Protein AF-A0A1I7S0Q3-F1 (afdb_monomer_lite)

Secondary structure (DSSP, 8-state):
-HHHHHHHHHHHHHHTT-PPPP-SS-TTSTTSSHHHHHHHHHHHHH-GGGHHHHHHHHHHHHHHHHTT--HHHHHHHHHHHHHHHTTT-GGGHHHHHHHHHHHHHHHHHHHHHHTT--

Sequence (118 aa):
MRSLCNILSIVLLFALTIEAAWECGSDNDGFGGLSKGSSQFFVQLNCPALMNGINNCCINHDDCYDKQRGQKHCDDTFCQCSKNAVKDHPHCGKLRDVLCKAVRDHGAAAYAASGRRG

pLDDT: mean 86.94, std 14.52, range [48.81, 98.69]

Foldseek 3Di:
DVVVVVVVVVVVVVVVPPDDDQQQADCPDPVRCVRRVVLQVVCCVQPVVLRSQLSVLNVQLLVCLLVLVDLVVSLVSSLVSLCVSCVVPVSCVVVSVVSSVCCVVPVPVVSVVSPVVD

InterPro domains:
  IPR033113 Phospholipase A2, histidine active site [PS00118] (57-64)
  IPR036444 Phospholipase A2 domain superfamily [SSF48619] (53-107)
  IPR053322 Phospholipase A2-like [PTHR34228] (7-115)

Radius of gyration: 17.16 Å; chains: 1; bounding box: 38×28×53 Å

Structure (mmCIF, N/CA/C/O backbone):
data_AF-A0A1I7S0Q3-F1
#
_entry.id   AF-A0A1I7S0Q3-F1
#
loop_
_atom_site.group_PDB
_atom_site.id
_atom_site.type_symbol
_atom_site.label_atom_id
_atom_site.label_alt_id
_atom_site.label_comp_id
_atom_site.label_asym_id
_atom_site.label_entity_id
_atom_site.label_seq_id
_atom_site.pdbx_PDB_ins_code
_atom_site.Cartn_x
_atom_site.Cartn_y
_atom_site.Cartn_z
_atom_site.occupancy
_atom_site.B_iso_or_equiv
_atom_site.auth_seq_id
_atom_site.auth_comp_id
_atom_site.auth_asym_id
_atom_site.auth_atom_id
_atom_site.pdbx_PDB_model_num
ATOM 1 N N . MET A 1 1 ? 21.086 13.757 39.635 1.00 50.81 1 MET A N 1
ATOM 2 C CA . MET A 1 1 ? 19.996 12.761 39.483 1.00 50.81 1 MET A CA 1
ATOM 3 C C . MET A 1 1 ? 18.680 13.331 38.939 1.00 50.81 1 MET A C 1
ATOM 5 O O . MET A 1 1 ? 17.982 12.591 38.268 1.00 50.81 1 MET A O 1
ATOM 9 N N . ARG A 1 2 ? 18.342 14.621 39.132 1.00 49.66 2 ARG A N 1
ATOM 10 C CA . ARG A 1 2 ? 17.106 15.209 38.562 1.00 49.66 2 ARG A CA 1
ATOM 11 C C . ARG A 1 2 ? 17.151 15.424 37.032 1.00 49.66 2 ARG A C 1
ATOM 13 O O . ARG A 1 2 ? 16.169 15.135 36.364 1.00 49.66 2 ARG A O 1
ATOM 20 N N . SER A 1 3 ? 18.297 15.820 36.459 1.00 54.41 3 SER A N 1
ATOM 21 C CA . SER A 1 3 ? 18.415 16.046 35.000 1.00 54.41 3 SER A CA 1
ATOM 22 C C . SER A 1 3 ? 18.325 14.785 34.139 1.00 54.41 3 SER A C 1
ATOM 24 O O . SER A 1 3 ? 17.793 14.856 33.041 1.00 54.41 3 SER A O 1
ATOM 26 N N . LEU A 1 4 ? 18.804 13.632 34.619 1.00 56.62 4 LEU A N 1
ATOM 27 C CA . LEU A 1 4 ? 18.736 12.373 33.860 1.00 56.62 4 LEU A CA 1
ATOM 28 C C . LEU A 1 4 ? 17.290 11.871 33.722 1.00 56.62 4 LEU A C 1
ATOM 30 O O . LEU A 1 4 ? 16.920 11.396 32.659 1.00 56.62 4 LEU A O 1
ATOM 34 N N . CYS A 1 5 ? 16.461 12.047 34.759 1.00 55.59 5 CYS A N 1
ATOM 35 C CA . CYS A 1 5 ? 15.036 11.703 34.724 1.00 55.59 5 CYS A CA 1
ATOM 36 C C . CYS A 1 5 ? 14.258 12.586 33.730 1.00 55.59 5 CYS A C 1
ATOM 38 O O . CYS A 1 5 ? 13.424 12.087 32.975 1.00 55.59 5 CYS A O 1
ATOM 40 N N . ASN A 1 6 ? 14.592 13.881 33.663 1.00 57.94 6 ASN A N 1
ATOM 41 C CA . ASN A 1 6 ? 13.988 14.815 32.709 1.00 57.94 6 ASN A CA 1
ATOM 42 C C . ASN A 1 6 ? 14.395 14.505 31.260 1.00 57.94 6 ASN A C 1
ATOM 44 O O . ASN A 1 6 ? 13.539 14.514 30.385 1.00 57.94 6 ASN A O 1
ATOM 48 N N . ILE A 1 7 ? 15.668 14.179 31.002 1.00 61.53 7 ILE A N 1
ATOM 49 C CA . ILE A 1 7 ? 16.131 13.789 29.658 1.00 61.53 7 ILE A CA 1
ATOM 50 C C . ILE A 1 7 ? 15.496 12.460 29.234 1.00 61.53 7 ILE A C 1
ATOM 52 O O . ILE A 1 7 ? 15.003 12.361 28.116 1.00 61.53 7 ILE A O 1
ATOM 56 N N . LEU A 1 8 ? 15.440 11.464 30.124 1.00 62.16 8 LEU A N 1
ATOM 57 C CA . LEU A 1 8 ? 14.804 10.177 29.834 1.00 62.16 8 LEU A CA 1
ATOM 58 C C . LEU A 1 8 ? 13.308 10.346 29.519 1.00 62.16 8 LEU A C 1
ATOM 60 O O . LEU A 1 8 ? 12.813 9.760 28.562 1.00 62.16 8 LEU A O 1
ATOM 64 N N . SER A 1 9 ? 12.613 11.202 30.277 1.00 61.56 9 SER A N 1
ATOM 65 C CA . SER A 1 9 ? 11.200 11.529 30.043 1.00 61.56 9 SER A CA 1
ATOM 66 C C . SER A 1 9 ? 10.988 12.257 28.710 1.00 61.56 9 SER A C 1
ATOM 68 O O . SER A 1 9 ? 10.048 11.941 27.992 1.00 61.56 9 SER A O 1
ATOM 70 N N . ILE A 1 10 ? 11.876 13.187 28.340 1.00 64.88 10 ILE A N 1
ATOM 71 C CA . ILE A 1 10 ? 11.826 13.891 27.048 1.00 64.88 10 ILE A CA 1
ATOM 72 C C . ILE A 1 10 ? 12.089 12.922 25.886 1.00 64.88 10 ILE A C 1
ATOM 74 O O . ILE A 1 10 ? 11.351 12.939 24.909 1.00 64.88 10 ILE A O 1
ATOM 78 N N . VAL A 1 11 ? 13.084 12.036 25.990 1.00 67.81 11 VAL A N 1
ATOM 79 C CA . VAL A 1 11 ? 13.385 11.030 24.952 1.00 67.81 11 VAL A CA 1
ATOM 80 C C . VAL A 1 11 ? 12.227 10.043 24.773 1.00 67.81 11 VAL A C 1
ATOM 82 O O . VAL A 1 11 ? 11.881 9.716 23.642 1.00 67.81 11 VAL A O 1
ATOM 85 N N . LEU A 1 12 ? 11.583 9.614 25.864 1.00 62.06 12 LEU A N 1
ATOM 86 C CA . LEU A 1 12 ? 10.371 8.789 25.811 1.00 62.06 12 LEU A CA 1
ATOM 87 C C . LEU A 1 12 ? 9.201 9.527 25.147 1.00 62.06 12 LEU A C 1
ATOM 89 O O . LEU A 1 12 ? 8.518 8.936 24.320 1.00 62.06 12 LEU A O 1
ATOM 93 N N . LEU A 1 13 ? 8.999 10.814 25.447 1.00 61.03 13 LEU A N 1
ATOM 94 C CA . LEU A 1 13 ? 7.980 11.636 24.785 1.00 61.03 13 LEU A CA 1
ATOM 95 C C . LEU A 1 13 ? 8.252 11.792 23.280 1.00 61.03 13 LEU A C 1
ATOM 97 O O . LEU A 1 13 ? 7.324 11.649 22.494 1.00 61.03 13 LEU A O 1
ATOM 101 N N . PHE A 1 14 ? 9.506 12.006 22.868 1.00 58.19 14 PHE A N 1
ATOM 102 C CA . PHE A 1 14 ? 9.885 12.087 21.448 1.00 58.19 14 PHE A CA 1
ATOM 103 C C . PHE A 1 14 ? 9.766 10.743 20.713 1.00 58.19 14 PHE A C 1
ATOM 105 O O . PHE A 1 14 ? 9.376 10.715 19.548 1.00 58.19 14 PHE A O 1
ATOM 112 N N . ALA A 1 15 ? 10.064 9.620 21.374 1.00 59.97 15 ALA A N 1
ATOM 113 C CA . ALA A 1 15 ? 9.890 8.287 20.794 1.00 59.97 15 ALA A CA 1
ATOM 114 C C . ALA A 1 15 ? 8.407 7.902 20.622 1.00 59.97 15 ALA A C 1
ATOM 116 O O . ALA A 1 15 ? 8.080 7.099 19.751 1.00 59.97 15 ALA A O 1
ATOM 117 N N . LEU A 1 16 ? 7.507 8.482 21.426 1.00 57.00 16 LEU A N 1
ATOM 118 C CA . LEU A 1 16 ? 6.060 8.251 21.359 1.00 57.00 16 LEU A CA 1
ATOM 119 C C . LEU A 1 16 ? 5.352 9.063 20.258 1.00 57.00 16 LEU A C 1
ATOM 121 O O . LEU A 1 16 ? 4.195 8.773 19.966 1.00 57.00 16 LEU A O 1
ATOM 125 N N . THR A 1 17 ? 6.009 10.054 19.643 1.00 55.22 17 THR A N 1
ATOM 126 C CA . THR A 1 17 ? 5.397 10.949 18.637 1.00 55.22 17 THR A CA 1
ATOM 127 C C . THR A 1 17 ? 5.906 10.729 17.211 1.00 55.22 17 THR A C 1
ATOM 129 O O . THR A 1 17 ? 5.779 11.622 16.375 1.00 55.22 17 THR A O 1
ATOM 132 N N . ILE A 1 18 ? 6.501 9.572 16.901 1.00 58.88 18 ILE A N 1
ATOM 133 C CA . ILE A 1 18 ? 6.894 9.244 15.523 1.00 58.88 18 ILE A CA 1
ATOM 134 C C . ILE A 1 18 ? 5.648 8.771 14.760 1.00 58.88 18 ILE A C 1
ATOM 136 O O . ILE A 1 18 ? 5.390 7.574 14.640 1.00 58.88 18 ILE A O 1
ATOM 140 N N . GLU A 1 19 ? 4.846 9.709 14.256 1.00 63.50 19 GLU A N 1
ATOM 141 C CA . GLU A 1 19 ? 3.908 9.392 13.178 1.00 63.50 19 GLU A CA 1
ATOM 142 C C . GLU A 1 19 ? 4.732 9.120 11.915 1.00 63.50 19 GLU A C 1
ATOM 144 O O . GLU A 1 19 ? 5.497 9.974 11.462 1.00 63.50 19 GLU A O 1
ATOM 149 N N . ALA A 1 20 ? 4.639 7.901 11.376 1.00 71.94 20 ALA A N 1
ATOM 150 C CA . ALA A 1 20 ? 5.279 7.576 10.108 1.00 71.94 20 ALA A CA 1
ATOM 151 C C . ALA A 1 20 ? 4.737 8.510 9.017 1.00 71.94 20 ALA A C 1
ATOM 153 O O . ALA A 1 20 ? 3.521 8.708 8.926 1.00 71.94 20 ALA A O 1
ATOM 154 N N . ALA A 1 21 ? 5.630 9.062 8.189 1.00 89.06 21 ALA A N 1
ATOM 155 C CA . ALA A 1 21 ? 5.233 9.832 7.017 1.00 89.06 21 ALA A CA 1
ATOM 156 C C . ALA A 1 21 ? 4.268 9.004 6.156 1.00 89.06 21 ALA A C 1
ATOM 158 O O . ALA A 1 21 ? 4.372 7.778 6.096 1.00 89.06 21 ALA A O 1
ATOM 159 N N . TRP A 1 22 ? 3.285 9.658 5.539 1.00 93.75 22 TRP A N 1
ATOM 160 C CA . TRP A 1 22 ? 2.341 8.968 4.665 1.00 93.75 22 TRP A CA 1
ATOM 161 C C . TRP A 1 22 ? 3.074 8.444 3.432 1.00 93.75 22 TRP A C 1
ATOM 163 O O . TRP A 1 22 ? 3.704 9.243 2.758 1.00 93.75 22 TRP A O 1
ATOM 173 N N . GLU A 1 23 ? 2.970 7.154 3.122 1.00 94.50 23 GLU A N 1
ATOM 174 C CA . GLU A 1 23 ? 3.677 6.491 2.018 1.00 94.50 23 GLU A CA 1
ATOM 175 C C . GLU A 1 23 ? 2.745 5.888 0.964 1.00 94.50 23 GLU A C 1
ATOM 177 O O . GLU A 1 23 ? 3.194 5.511 -0.108 1.00 94.50 23 GLU A O 1
ATOM 182 N N . CYS A 1 24 ? 1.429 5.839 1.188 1.00 94.50 24 CYS A N 1
ATOM 183 C CA . CYS A 1 24 ? 0.532 5.335 0.149 1.00 94.5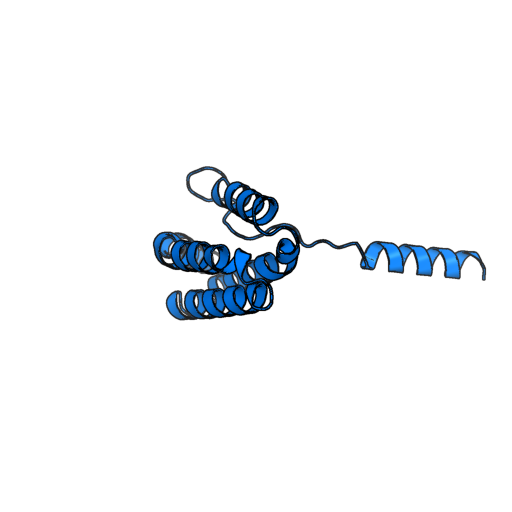0 24 CYS A CA 1
ATOM 184 C C . CYS A 1 24 ? 0.546 6.240 -1.088 1.00 94.50 24 CYS A C 1
ATOM 186 O O . CYS A 1 24 ? 0.081 7.376 -1.029 1.00 94.50 24 CYS A O 1
ATOM 188 N N . GLY A 1 25 ? 0.984 5.718 -2.230 1.00 91.94 25 GLY A N 1
ATOM 189 C CA . GLY A 1 25 ? 1.083 6.455 -3.491 1.00 91.94 25 GLY A CA 1
ATOM 190 C C . GLY A 1 25 ? 2.530 6.537 -3.961 1.00 91.94 25 GLY A C 1
ATOM 191 O O . GLY A 1 25 ? 3.374 5.762 -3.537 1.00 91.94 25 GLY A O 1
ATOM 192 N N . SER A 1 26 ? 2.832 7.452 -4.876 1.00 86.88 26 SER A N 1
ATOM 193 C CA . SER A 1 26 ? 4.194 7.632 -5.373 1.00 86.88 26 SER A CA 1
ATOM 194 C C . SER A 1 26 ? 4.523 9.103 -5.520 1.00 86.88 26 SER A C 1
ATOM 196 O O . SER A 1 26 ? 3.778 9.826 -6.169 1.00 86.88 26 SER A O 1
ATOM 198 N N . ASP A 1 27 ? 5.677 9.526 -5.005 1.00 82.06 27 ASP A N 1
ATOM 199 C CA . ASP A 1 27 ? 6.217 10.877 -5.226 1.00 82.06 27 ASP A CA 1
ATOM 200 C C . ASP A 1 27 ? 6.611 11.134 -6.690 1.00 82.06 27 ASP A C 1
ATOM 202 O O . ASP A 1 27 ? 6.789 12.274 -7.105 1.00 82.06 27 ASP A O 1
ATOM 206 N N . ASN A 1 28 ? 6.745 10.067 -7.483 1.00 78.12 28 ASN A N 1
ATOM 207 C CA . ASN A 1 28 ? 7.170 10.121 -8.880 1.00 78.12 28 ASN A CA 1
ATOM 208 C C . ASN A 1 28 ? 6.103 9.547 -9.818 1.00 78.12 28 ASN A C 1
ATOM 210 O O . ASN A 1 28 ? 6.428 8.961 -10.853 1.00 78.12 28 ASN A O 1
ATOM 214 N N . ASP A 1 29 ? 4.824 9.679 -9.459 1.00 74.75 29 ASP A N 1
ATOM 215 C CA . ASP A 1 29 ? 3.766 9.457 -10.437 1.00 74.75 29 ASP A CA 1
ATOM 216 C C . ASP A 1 29 ? 3.870 10.489 -11.578 1.00 74.75 29 ASP A C 1
ATOM 218 O O . ASP A 1 29 ? 4.432 11.575 -11.421 1.00 74.75 29 ASP A O 1
ATOM 222 N N . GLY A 1 30 ? 3.328 10.165 -12.756 1.00 70.62 30 GLY A N 1
ATOM 223 C CA . GLY A 1 30 ? 3.324 11.063 -13.924 1.00 70.62 30 GLY A CA 1
ATOM 224 C C . GLY A 1 30 ? 2.561 12.383 -13.720 1.00 70.62 30 GLY A C 1
ATOM 225 O O . GLY A 1 30 ? 2.384 13.133 -14.677 1.00 70.62 30 GLY A O 1
ATOM 226 N N . PHE A 1 31 ? 2.106 12.654 -12.493 1.00 75.44 31 PHE A N 1
ATOM 227 C CA . PHE A 1 31 ? 1.373 13.834 -12.056 1.00 75.44 31 PHE A CA 1
ATOM 228 C C . PHE A 1 31 ? 2.073 14.565 -10.891 1.00 75.44 31 PHE A C 1
ATOM 230 O O . PHE A 1 31 ? 1.471 15.455 -10.293 1.00 75.44 31 PHE A O 1
ATOM 237 N N . GLY A 1 32 ? 3.333 14.230 -10.578 1.00 75.94 32 GLY A N 1
ATOM 238 C CA . GLY A 1 32 ? 4.154 14.947 -9.597 1.00 75.94 32 GLY A CA 1
ATOM 239 C C . GLY A 1 32 ? 3.783 14.703 -8.130 1.00 75.94 32 GLY A C 1
ATOM 240 O O . GLY A 1 32 ? 3.814 15.641 -7.338 1.00 75.94 32 GLY A O 1
ATOM 241 N N . GLY A 1 33 ? 3.406 13.478 -7.761 1.00 82.38 33 GLY A N 1
ATOM 242 C CA . GLY A 1 33 ? 3.095 13.112 -6.371 1.00 82.38 33 GLY A CA 1
ATOM 243 C C . GLY A 1 33 ? 1.610 13.190 -6.013 1.00 82.38 33 GLY A C 1
ATOM 244 O O . GLY A 1 33 ? 1.229 13.070 -4.844 1.00 82.38 33 GLY A O 1
ATOM 245 N N . LEU A 1 34 ? 0.742 13.394 -7.007 1.00 87.00 34 LEU A N 1
ATOM 246 C CA . LEU A 1 34 ? -0.692 13.591 -6.797 1.00 87.00 34 LEU A CA 1
ATOM 247 C C . LEU A 1 34 ? -1.374 12.348 -6.205 1.00 87.00 34 LEU A C 1
ATOM 249 O O . LEU A 1 34 ? -2.307 12.472 -5.410 1.00 87.00 34 LEU A O 1
ATOM 253 N N . SER A 1 35 ? -0.909 11.143 -6.536 1.00 89.19 35 SER A N 1
ATOM 254 C CA . SER A 1 35 ? -1.401 9.884 -5.961 1.00 89.19 35 SER A CA 1
ATOM 255 C C . SER A 1 35 ? -1.163 9.804 -4.452 1.00 89.19 35 SER A C 1
ATOM 257 O O . SER A 1 35 ? -2.032 9.323 -3.722 1.00 89.19 35 SER A O 1
ATOM 259 N N . LYS A 1 36 ? -0.031 10.333 -3.970 1.00 92.12 36 LYS A N 1
ATOM 260 C CA . LYS A 1 36 ? 0.323 10.351 -2.548 1.00 92.12 36 LYS A CA 1
ATOM 261 C C . LYS A 1 36 ? -0.575 11.304 -1.764 1.00 92.12 36 LYS A C 1
ATOM 263 O O . LYS A 1 36 ? -1.218 10.901 -0.797 1.00 92.12 36 LYS A O 1
ATOM 268 N N . GLY A 1 37 ? -0.719 12.538 -2.249 1.00 91.56 37 GLY A N 1
ATOM 269 C CA . GLY A 1 37 ? -1.600 13.532 -1.626 1.00 91.56 37 GLY A CA 1
ATOM 270 C C . GLY A 1 37 ? -3.085 13.149 -1.678 1.00 91.56 37 GLY A C 1
ATOM 271 O O . GLY A 1 37 ? -3.805 13.302 -0.691 1.00 91.56 37 GLY A O 1
ATOM 272 N N . SER A 1 38 ? -3.556 12.607 -2.806 1.00 90.38 38 SER A N 1
ATOM 273 C CA . SER A 1 38 ? -4.963 12.211 -2.961 1.00 90.38 38 SER A CA 1
ATOM 274 C C . SER A 1 38 ? -5.343 11.021 -2.082 1.00 90.38 38 SER A C 1
ATOM 276 O O . SER A 1 38 ? -6.418 11.037 -1.481 1.00 90.38 38 SER A O 1
ATOM 278 N N . SER A 1 39 ? -4.474 10.017 -1.952 1.00 93.62 39 SER A N 1
ATOM 279 C CA . SER A 1 39 ? -4.732 8.874 -1.073 1.00 93.62 39 SER A CA 1
ATOM 280 C C . SER A 1 39 ? -4.731 9.286 0.404 1.00 93.62 39 SER A C 1
ATOM 282 O O . SER A 1 39 ? -5.615 8.854 1.149 1.00 93.62 39 SER A O 1
ATOM 284 N N . GLN A 1 40 ? -3.816 10.179 0.806 1.00 95.06 40 GLN A N 1
ATOM 285 C CA . GLN A 1 40 ? -3.767 10.729 2.160 1.00 95.06 40 GLN A CA 1
ATOM 286 C C . GLN A 1 40 ? -5.068 11.451 2.488 1.00 95.06 40 GLN A C 1
ATOM 288 O O . GLN A 1 40 ? -5.738 11.120 3.465 1.00 95.06 40 GLN A O 1
ATOM 293 N N . PHE A 1 41 ? -5.460 12.390 1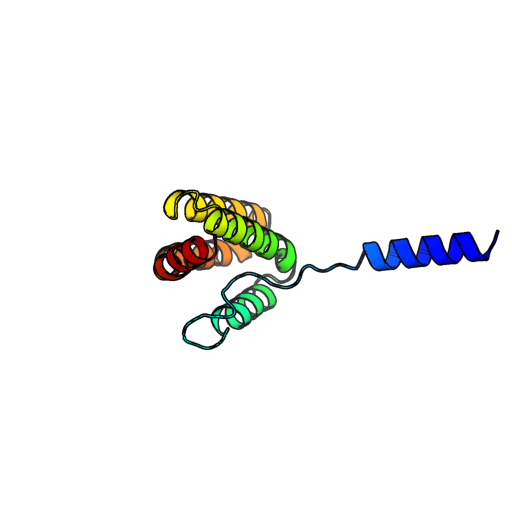.625 1.00 93.69 41 PHE A N 1
ATOM 294 C CA . PHE A 1 41 ? -6.686 13.163 1.772 1.00 93.69 41 PHE A CA 1
ATOM 295 C C . PHE A 1 41 ? -7.925 12.262 1.817 1.00 93.69 41 PHE A C 1
ATOM 297 O O . PHE A 1 41 ? -8.804 12.441 2.661 1.00 93.69 41 PHE A O 1
ATOM 304 N N . PHE A 1 42 ? -7.984 11.248 0.951 1.00 92.81 42 PHE A N 1
ATOM 305 C CA . PHE A 1 42 ? -9.103 10.313 0.904 1.00 92.81 42 PHE A CA 1
ATOM 306 C C . PHE A 1 42 ? -9.257 9.529 2.212 1.00 92.81 42 PHE A C 1
ATOM 308 O O . PHE A 1 42 ? -10.368 9.417 2.735 1.00 92.81 42 PHE A O 1
ATOM 315 N N . VAL A 1 43 ? -8.161 9.016 2.774 1.00 95.62 43 VAL A N 1
ATOM 316 C CA . VAL A 1 43 ? -8.198 8.272 4.042 1.00 95.62 43 VAL A CA 1
ATOM 317 C C . VAL A 1 43 ? -8.493 9.215 5.206 1.00 95.62 43 VAL A C 1
ATOM 319 O O . VAL A 1 43 ? -9.328 8.886 6.047 1.00 95.62 43 VAL A O 1
ATOM 322 N N . GLN A 1 44 ? -7.888 10.404 5.225 1.00 95.62 44 GLN A N 1
ATOM 323 C CA . GLN A 1 44 ? -8.083 11.400 6.276 1.00 95.62 44 GLN A CA 1
ATOM 324 C C . GLN A 1 44 ? -9.541 11.868 6.378 1.00 95.62 44 GLN A C 1
ATOM 326 O O . GLN A 1 44 ? -10.055 12.017 7.484 1.00 95.62 44 GLN A O 1
ATOM 331 N N . LEU A 1 45 ? -10.229 12.067 5.248 1.00 94.19 45 LEU A N 1
ATOM 332 C CA . LEU A 1 45 ? -11.628 12.503 5.253 1.00 94.19 45 LEU A CA 1
ATOM 333 C C . LEU A 1 45 ? -12.623 11.391 5.590 1.00 94.19 45 LEU A C 1
ATOM 335 O O . LEU A 1 45 ? -13.642 11.660 6.222 1.00 94.19 45 LEU A O 1
ATOM 339 N N . ASN A 1 46 ? -12.370 10.161 5.140 1.00 93.00 46 ASN A N 1
ATOM 340 C CA . ASN A 1 46 ? -13.348 9.080 5.278 1.00 93.00 46 ASN A CA 1
ATOM 341 C C . ASN A 1 46 ? -13.127 8.249 6.546 1.00 93.00 46 ASN A C 1
ATOM 343 O O . ASN A 1 46 ? -14.091 7.828 7.182 1.00 93.00 46 ASN A O 1
ATOM 347 N N . CYS A 1 47 ? -11.867 7.983 6.894 1.00 96.19 47 CYS A N 1
ATOM 348 C CA . CYS A 1 47 ? -11.468 7.018 7.917 1.00 96.19 47 CYS A CA 1
ATOM 349 C C . CYS A 1 47 ? -10.176 7.452 8.644 1.00 96.19 47 CYS A C 1
ATOM 351 O O . CYS A 1 47 ? -9.197 6.700 8.644 1.00 96.19 47 CYS A O 1
ATOM 353 N N . PRO A 1 48 ? -10.141 8.635 9.292 1.00 95.38 48 PRO A N 1
ATOM 354 C CA . PRO A 1 48 ? -8.914 9.198 9.870 1.00 95.38 48 PRO A CA 1
ATOM 355 C C . PRO A 1 48 ? -8.282 8.307 10.947 1.00 95.38 48 PRO A C 1
ATOM 357 O O . PRO A 1 48 ? -7.063 8.206 11.034 1.00 95.38 48 PRO A O 1
ATOM 360 N N . ALA A 1 49 ? -9.092 7.580 11.722 1.00 95.00 49 ALA A N 1
ATOM 361 C CA . ALA A 1 49 ? -8.596 6.642 12.733 1.00 95.00 49 ALA A CA 1
ATOM 362 C C . ALA A 1 49 ? -7.764 5.484 12.142 1.00 95.00 49 ALA A C 1
ATOM 364 O O . ALA A 1 49 ? -7.049 4.802 12.870 1.00 95.00 49 ALA A O 1
ATOM 365 N N . LEU A 1 50 ? -7.853 5.256 10.827 1.00 96.25 50 LEU A N 1
ATOM 366 C CA . LEU A 1 50 ? -7.177 4.168 10.124 1.00 96.25 50 LEU A CA 1
ATOM 367 C C . LEU A 1 50 ? -5.925 4.619 9.372 1.00 96.25 50 LEU A C 1
ATOM 369 O O . LEU A 1 50 ? -5.306 3.781 8.719 1.00 96.25 50 LEU A O 1
ATOM 373 N N . MET A 1 51 ? -5.531 5.897 9.470 1.00 94.94 51 MET A N 1
ATOM 374 C CA . MET A 1 51 ? -4.359 6.443 8.769 1.00 94.94 51 MET A CA 1
ATOM 375 C C . MET A 1 51 ? -3.124 5.566 9.002 1.00 94.94 51 MET A C 1
ATOM 377 O O . MET A 1 51 ? -2.575 5.025 8.051 1.00 94.94 51 MET A O 1
ATOM 381 N N . ASN A 1 52 ? -2.765 5.301 10.258 1.00 95.12 52 ASN A N 1
ATOM 382 C CA . ASN A 1 52 ? -1.586 4.487 10.579 1.00 95.12 52 ASN A CA 1
ATOM 383 C C . ASN A 1 52 ? -1.708 3.040 10.076 1.00 95.12 52 ASN A C 1
ATOM 385 O O . ASN A 1 52 ? -0.753 2.480 9.542 1.00 95.12 52 ASN A O 1
ATOM 389 N N . GLY A 1 53 ? -2.890 2.431 10.217 1.00 96.19 53 GLY A N 1
ATOM 390 C CA . GLY A 1 53 ? -3.130 1.052 9.787 1.00 96.19 53 GLY A CA 1
ATOM 391 C C . GLY A 1 53 ? -3.013 0.879 8.272 1.00 96.19 53 GLY A C 1
ATOM 392 O O . GLY A 1 53 ? -2.377 -0.064 7.809 1.00 96.19 53 GLY A O 1
ATOM 393 N N . ILE A 1 54 ? -3.584 1.809 7.504 1.00 97.25 54 ILE A N 1
ATOM 394 C CA . ILE A 1 54 ? -3.492 1.816 6.042 1.00 97.25 54 ILE A CA 1
ATOM 395 C C . ILE A 1 54 ? -2.076 2.163 5.585 1.00 97.25 54 ILE A C 1
ATOM 397 O O . ILE A 1 54 ? -1.549 1.481 4.709 1.00 97.25 54 ILE A O 1
ATOM 401 N N . ASN A 1 55 ? -1.436 3.152 6.211 1.00 97.19 55 ASN A N 1
ATOM 402 C CA . ASN A 1 55 ? -0.082 3.558 5.851 1.00 97.19 55 ASN A CA 1
ATOM 403 C C . ASN A 1 55 ? 0.922 2.411 6.010 1.00 97.19 55 ASN A C 1
ATOM 405 O O . ASN A 1 55 ? 1.713 2.137 5.113 1.00 97.19 55 ASN A O 1
ATOM 409 N N . ASN A 1 56 ? 0.822 1.659 7.110 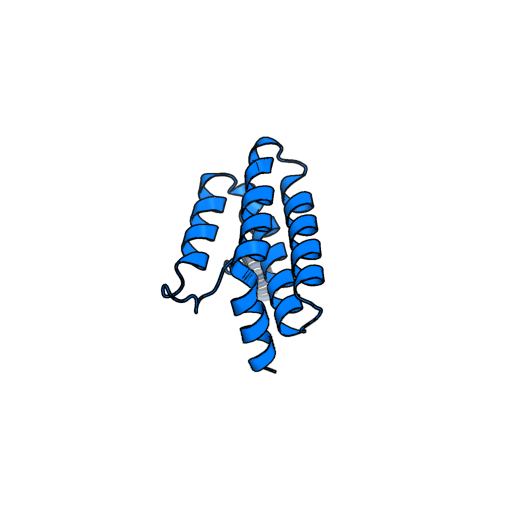1.00 97.25 56 ASN A N 1
ATOM 410 C CA . ASN A 1 56 ? 1.646 0.472 7.331 1.00 97.25 56 ASN A CA 1
ATOM 411 C C . ASN A 1 56 ? 1.446 -0.601 6.248 1.00 97.25 56 ASN A C 1
ATOM 413 O O . ASN A 1 56 ? 2.385 -1.325 5.918 1.00 97.25 56 ASN A O 1
ATOM 417 N N . CYS A 1 57 ? 0.245 -0.720 5.674 1.00 98.19 57 CYS A N 1
ATOM 418 C CA . CYS A 1 57 ? 0.028 -1.612 4.536 1.00 98.19 57 CYS A CA 1
ATOM 419 C C . CYS A 1 57 ? 0.770 -1.134 3.285 1.00 98.19 57 CYS A C 1
ATOM 421 O O . CYS A 1 57 ? 1.307 -1.972 2.567 1.00 98.19 57 CYS A O 1
ATOM 423 N N . CYS A 1 58 ? 0.822 0.176 3.044 1.00 97.44 58 CYS A N 1
ATOM 424 C CA . CYS A 1 58 ? 1.544 0.760 1.914 1.00 97.44 58 CYS A CA 1
ATOM 425 C C . CYS A 1 58 ? 3.058 0.601 2.062 1.00 97.44 58 CYS A C 1
ATOM 427 O O . CYS A 1 58 ? 3.689 0.076 1.158 1.00 97.44 58 CYS A O 1
ATOM 429 N N . ILE A 1 59 ? 3.615 0.880 3.245 1.00 96.81 59 ILE A N 1
ATOM 430 C CA . ILE A 1 59 ? 5.045 0.668 3.535 1.00 96.81 59 ILE A CA 1
ATOM 431 C C . ILE A 1 59 ? 5.466 -0.783 3.240 1.00 96.81 59 ILE A C 1
ATOM 433 O O . ILE A 1 59 ? 6.485 -1.035 2.600 1.00 96.81 59 ILE A O 1
ATOM 437 N N . ASN A 1 60 ? 4.663 -1.758 3.676 1.00 97.81 60 ASN A N 1
ATOM 438 C CA . ASN A 1 60 ? 4.938 -3.173 3.406 1.00 97.81 60 ASN A CA 1
ATOM 439 C C . ASN A 1 60 ? 4.758 -3.550 1.925 1.00 97.81 60 ASN A C 1
ATOM 441 O O . ASN A 1 60 ? 5.383 -4.499 1.449 1.00 97.81 60 ASN A O 1
ATOM 445 N N . HIS A 1 61 ? 3.873 -2.860 1.205 1.00 97.62 61 HIS A N 1
ATOM 446 C CA . HIS A 1 61 ? 3.646 -3.070 -0.225 1.00 97.62 61 HIS A CA 1
ATOM 447 C C . HIS A 1 61 ? 4.810 -2.531 -1.053 1.00 97.62 61 HIS A C 1
ATOM 449 O O . HIS A 1 61 ? 5.318 -3.267 -1.897 1.00 97.62 61 HIS A O 1
ATOM 455 N N . ASP A 1 62 ? 5.301 -1.338 -0.725 1.00 96.06 62 ASP A N 1
ATOM 456 C CA . ASP A 1 62 ? 6.484 -0.740 -1.342 1.00 96.06 62 ASP A CA 1
ATOM 457 C C . ASP A 1 62 ? 7.728 -1.602 -1.100 1.00 96.06 62 ASP A C 1
ATOM 459 O O . ASP A 1 62 ? 8.429 -1.943 -2.048 1.00 96.06 62 ASP A O 1
ATOM 463 N N . ASP A 1 63 ? 7.947 -2.091 0.128 1.00 96.12 63 ASP A N 1
ATOM 464 C CA . ASP A 1 63 ? 9.032 -3.043 0.425 1.00 96.12 63 ASP A CA 1
ATOM 465 C C . ASP A 1 63 ? 8.908 -4.348 -0.388 1.00 96.12 63 ASP A C 1
ATOM 467 O O . ASP A 1 63 ? 9.900 -4.911 -0.861 1.00 96.12 63 ASP A O 1
ATOM 471 N N . CYS A 1 64 ? 7.682 -4.840 -0.587 1.00 98.12 64 CYS A N 1
ATOM 472 C CA . CYS A 1 64 ? 7.423 -6.015 -1.418 1.00 98.12 64 CYS A CA 1
ATOM 473 C C . CYS A 1 64 ? 7.742 -5.754 -2.899 1.00 98.12 64 CYS A C 1
ATOM 475 O O . CYS A 1 64 ? 8.311 -6.627 -3.568 1.00 98.12 64 CYS A O 1
ATOM 477 N N . TYR A 1 65 ? 7.392 -4.563 -3.395 1.00 96.50 65 TYR A N 1
ATOM 478 C CA . TYR A 1 65 ? 7.708 -4.091 -4.740 1.00 96.50 65 TYR A CA 1
ATOM 479 C C . TYR A 1 65 ? 9.219 -3.930 -4.921 1.00 96.50 65 TYR A C 1
ATOM 481 O O . TYR A 1 65 ? 9.768 -4.465 -5.881 1.00 96.50 65 TYR A O 1
ATOM 489 N N . ASP A 1 66 ? 9.920 -3.298 -3.985 1.00 95.25 66 ASP A N 1
ATOM 490 C CA . ASP A 1 66 ? 11.375 -3.117 -4.032 1.00 95.25 66 ASP A CA 1
ATOM 491 C C . ASP A 1 66 ? 12.116 -4.461 -4.019 1.00 95.25 66 ASP A C 1
ATOM 493 O O . ASP A 1 66 ? 13.068 -4.666 -4.770 1.00 95.25 66 ASP A O 1
ATOM 497 N N . LYS A 1 67 ? 11.618 -5.440 -3.255 1.00 96.62 67 LYS A N 1
ATOM 498 C CA . LYS A 1 67 ? 12.144 -6.818 -3.242 1.00 96.62 67 LYS A CA 1
ATOM 499 C C . LYS A 1 67 ? 11.710 -7.666 -4.437 1.00 96.62 67 LYS A C 1
ATOM 501 O O . LYS A 1 67 ? 12.059 -8.846 -4.486 1.00 96.62 67 LYS A O 1
ATOM 506 N N . GLN A 1 68 ? 10.926 -7.110 -5.362 1.00 96.94 68 GLN A N 1
ATOM 507 C CA . GLN A 1 68 ? 10.469 -7.775 -6.584 1.00 96.94 68 GLN A CA 1
ATOM 508 C C . GLN A 1 68 ? 9.845 -9.161 -6.330 1.00 96.94 68 GLN A C 1
ATOM 510 O O . GLN A 1 68 ? 10.080 -10.119 -7.067 1.00 96.94 68 GLN A O 1
ATOM 515 N N . ARG A 1 69 ? 9.008 -9.291 -5.289 1.00 97.38 69 ARG A N 1
ATOM 516 C CA . ARG A 1 69 ? 8.398 -10.581 -4.890 1.00 97.38 69 ARG A CA 1
ATOM 517 C C . ARG A 1 69 ? 7.237 -11.047 -5.786 1.00 97.38 69 ARG A C 1
ATOM 519 O O . ARG A 1 69 ? 6.545 -12.007 -5.454 1.00 97.38 69 ARG A O 1
ATOM 526 N N . GLY A 1 70 ? 7.021 -10.378 -6.916 1.00 97.69 70 GLY A N 1
ATOM 527 C CA . GLY A 1 70 ? 5.919 -10.598 -7.847 1.00 97.69 70 GLY A CA 1
ATOM 528 C C . GLY A 1 70 ? 4.747 -9.655 -7.580 1.00 97.69 70 GLY A C 1
ATOM 529 O O . GLY A 1 70 ? 4.144 -9.701 -6.509 1.00 97.69 70 GLY A O 1
ATOM 530 N N . GLN A 1 71 ? 4.372 -8.852 -8.583 1.00 97.62 71 GLN A N 1
ATOM 531 C CA . GLN A 1 71 ? 3.332 -7.821 -8.460 1.00 97.62 71 GLN A CA 1
ATOM 532 C C . GLN A 1 71 ? 2.031 -8.374 -7.865 1.00 97.62 71 GLN A C 1
ATOM 534 O O . GLN A 1 71 ? 1.560 -7.885 -6.845 1.00 97.62 71 GLN A O 1
ATOM 539 N N . LYS A 1 72 ? 1.491 -9.457 -8.443 1.00 98.25 72 LYS A N 1
ATOM 540 C CA . LYS A 1 72 ? 0.249 -10.078 -7.962 1.00 98.25 72 LYS A CA 1
ATOM 541 C C . LYS A 1 72 ? 0.337 -10.490 -6.488 1.00 98.25 72 LYS A C 1
ATOM 543 O O . LYS A 1 72 ? -0.622 -10.309 -5.746 1.00 98.25 72 LYS A O 1
ATOM 548 N N . HIS A 1 73 ? 1.469 -11.054 -6.066 1.00 98.56 73 HIS A N 1
ATOM 549 C CA . HIS A 1 73 ? 1.670 -11.471 -4.679 1.00 98.56 73 HIS A CA 1
ATOM 550 C C . HIS A 1 73 ? 1.682 -10.266 -3.731 1.00 98.56 73 HIS A C 1
ATOM 552 O O . HIS A 1 73 ? 1.018 -10.292 -2.692 1.00 98.56 73 HIS A O 1
ATOM 558 N N . CYS A 1 74 ? 2.392 -9.203 -4.107 1.00 98.56 74 CYS A N 1
ATOM 559 C CA . CYS A 1 74 ? 2.431 -7.967 -3.338 1.00 98.56 74 CYS A CA 1
ATOM 560 C C . CYS A 1 74 ? 1.046 -7.310 -3.253 1.00 98.56 74 CYS A C 1
ATOM 562 O O . CYS A 1 74 ? 0.600 -6.977 -2.156 1.00 98.56 74 CYS A O 1
ATOM 564 N N . ASP A 1 75 ? 0.325 -7.211 -4.371 1.00 98.50 75 ASP A N 1
ATOM 565 C CA . ASP A 1 75 ? -1.014 -6.619 -4.422 1.00 98.50 75 ASP A CA 1
ATOM 566 C C . ASP A 1 75 ? -2.020 -7.427 -3.588 1.00 98.50 75 ASP A C 1
ATOM 568 O O . ASP A 1 75 ? -2.790 -6.853 -2.821 1.00 98.50 75 ASP A O 1
ATOM 572 N N . ASP A 1 76 ? -1.995 -8.762 -3.665 1.00 98.69 76 ASP A N 1
ATOM 573 C CA . ASP A 1 76 ? -2.867 -9.622 -2.854 1.00 98.69 76 ASP A CA 1
ATOM 574 C C . ASP A 1 76 ? -2.567 -9.478 -1.350 1.00 98.69 76 ASP A C 1
ATOM 576 O O . ASP A 1 76 ? -3.489 -9.393 -0.531 1.00 98.69 76 ASP A O 1
ATOM 580 N N . THR A 1 77 ? -1.285 -9.382 -0.986 1.00 98.62 77 THR A N 1
ATOM 581 C CA . THR A 1 77 ? -0.846 -9.146 0.399 1.00 98.62 77 THR A CA 1
ATOM 582 C C . THR A 1 77 ? -1.324 -7.783 0.902 1.00 98.62 77 THR A C 1
ATOM 584 O O . THR A 1 77 ? -1.862 -7.681 2.009 1.00 98.62 77 THR A O 1
ATOM 587 N N . PHE A 1 78 ? -1.217 -6.743 0.074 1.00 98.56 78 PHE A N 1
ATOM 588 C CA . PHE A 1 78 ? -1.724 -5.406 0.375 1.00 98.56 78 PHE A CA 1
ATOM 589 C C . PHE A 1 78 ? -3.252 -5.381 0.542 1.00 98.56 78 PHE A C 1
ATOM 591 O O . PHE A 1 78 ? -3.770 -4.828 1.517 1.00 98.56 78 PHE A O 1
ATOM 598 N N . CYS A 1 79 ? -3.996 -6.027 -0.360 1.00 98.44 79 CYS A N 1
ATOM 599 C CA . CYS A 1 79 ? -5.454 -6.131 -0.270 1.00 98.44 79 CYS A CA 1
ATOM 600 C C . CYS A 1 79 ? -5.893 -6.837 1.026 1.00 98.44 79 CYS A C 1
ATOM 602 O O . CYS A 1 79 ? -6.863 -6.426 1.669 1.00 98.44 79 CYS A O 1
ATOM 604 N N . GLN A 1 80 ? -5.167 -7.871 1.459 1.00 98.50 80 GLN A N 1
ATOM 605 C CA . GLN A 1 80 ? -5.445 -8.539 2.729 1.00 98.50 80 GLN A CA 1
ATOM 606 C C . GLN A 1 80 ? -5.074 -7.665 3.939 1.00 98.50 80 GLN A C 1
ATOM 608 O O . GLN A 1 80 ? -5.820 -7.632 4.921 1.00 98.50 80 GLN A O 1
ATOM 613 N N . CYS A 1 81 ? -3.963 -6.928 3.870 1.00 98.62 81 CYS A N 1
ATOM 614 C CA . CYS A 1 81 ? -3.560 -5.993 4.917 1.00 98.62 81 CYS A CA 1
ATOM 615 C C . CYS A 1 81 ? -4.605 -4.886 5.114 1.00 98.62 81 CYS A C 1
ATOM 617 O O . CYS A 1 81 ? -5.115 -4.712 6.220 1.00 98.62 81 CYS A O 1
ATOM 619 N N . SER A 1 82 ? -5.005 -4.204 4.036 1.00 97.50 82 SER A N 1
ATOM 620 C CA . SER A 1 82 ? -6.025 -3.147 4.085 1.00 97.50 82 SER A CA 1
ATOM 621 C C . SER A 1 82 ? -7.377 -3.678 4.568 1.00 97.50 82 SER A C 1
ATOM 623 O O . SER A 1 82 ? -8.077 -3.005 5.324 1.00 97.50 82 SER A O 1
ATOM 625 N N . LYS A 1 83 ? -7.728 -4.928 4.232 1.00 97.50 83 LYS A N 1
ATOM 626 C CA . LYS A 1 83 ? -8.905 -5.600 4.796 1.00 97.50 83 LYS A CA 1
ATOM 627 C C . LYS A 1 83 ? -8.838 -5.768 6.303 1.00 97.50 83 LYS A C 1
ATOM 629 O O . LYS A 1 83 ? -9.843 -5.521 6.965 1.00 97.50 83 LYS A O 1
ATOM 634 N N . ASN A 1 84 ? -7.687 -6.169 6.825 1.00 97.81 84 ASN A N 1
ATOM 635 C CA . ASN A 1 84 ? -7.483 -6.316 8.258 1.00 97.81 84 ASN A CA 1
ATOM 636 C C . ASN A 1 84 ? -7.469 -4.955 8.968 1.00 97.81 84 ASN A C 1
ATOM 638 O O . ASN A 1 84 ? -8.027 -4.850 10.055 1.00 97.81 84 ASN A O 1
ATOM 642 N N . ALA A 1 85 ? -6.900 -3.919 8.344 1.00 96.81 85 ALA A N 1
ATOM 643 C CA . ALA A 1 85 ? -6.850 -2.567 8.899 1.00 96.81 85 ALA A CA 1
ATOM 644 C C . ALA A 1 85 ? -8.248 -1.963 9.118 1.00 96.81 85 ALA A C 1
ATOM 646 O O . ALA A 1 85 ? -8.467 -1.262 10.098 1.00 96.81 85 ALA A O 1
ATOM 647 N N . VAL A 1 86 ? -9.213 -2.266 8.241 1.00 96.62 86 VAL A N 1
ATOM 648 C CA . VAL A 1 86 ? -10.592 -1.750 8.348 1.00 96.62 86 VAL A CA 1
ATOM 649 C C . VAL A 1 86 ? -11.564 -2.720 9.035 1.00 96.62 86 VAL A C 1
ATOM 651 O O . VAL A 1 86 ? -12.762 -2.446 9.070 1.00 96.62 86 VAL A O 1
ATOM 654 N N . LYS A 1 87 ? -11.105 -3.879 9.532 1.00 96.00 87 LYS A N 1
ATOM 655 C CA . LYS A 1 87 ? -11.990 -4.989 9.948 1.00 96.00 87 LYS A CA 1
ATOM 656 C C . LYS A 1 87 ? -12.998 -4.593 11.037 1.00 96.00 87 LYS A C 1
ATOM 658 O O . LYS A 1 87 ? -14.152 -5.003 10.967 1.00 96.00 87 LYS A O 1
ATOM 663 N N . ASP A 1 88 ? -12.572 -3.748 11.975 1.00 96.12 88 ASP A N 1
ATOM 664 C CA . ASP A 1 88 ? -13.378 -3.280 13.109 1.00 96.12 88 ASP A CA 1
ATOM 665 C C . ASP A 1 88 ? -14.158 -1.989 12.770 1.00 96.12 88 ASP A C 1
ATOM 667 O O . ASP A 1 88 ? -14.847 -1.419 13.611 1.00 96.12 88 ASP A O 1
ATOM 671 N N . HIS A 1 89 ? -14.082 -1.532 11.511 1.00 94.94 89 HIS A N 1
ATOM 672 C CA . HIS A 1 89 ? -14.684 -0.293 11.012 1.00 94.94 89 HIS A CA 1
ATOM 673 C C . HIS A 1 89 ? -15.507 -0.556 9.736 1.00 94.94 89 HIS A C 1
ATOM 675 O O . HIS A 1 89 ? -15.085 -0.201 8.633 1.00 94.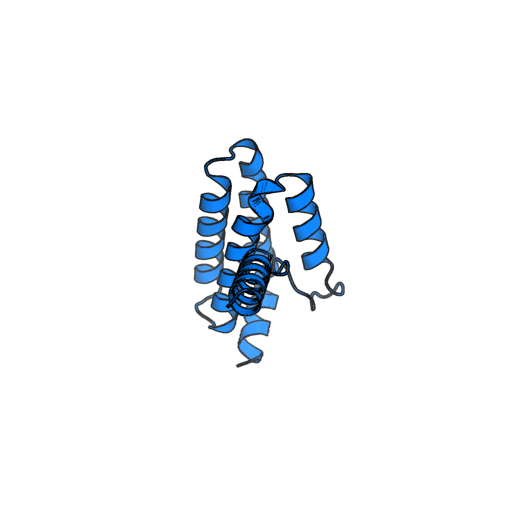94 89 HIS A O 1
ATOM 681 N N . PRO A 1 90 ? -16.716 -1.144 9.839 1.00 90.94 90 PRO A N 1
ATOM 682 C CA . PRO A 1 90 ? -17.502 -1.556 8.671 1.00 90.94 90 PRO A CA 1
ATOM 683 C C . PRO A 1 90 ? -17.825 -0.420 7.687 1.00 90.94 90 PRO A C 1
ATOM 685 O O . PRO A 1 90 ? -17.843 -0.638 6.476 1.00 90.94 90 PRO A O 1
ATOM 688 N N . HIS A 1 91 ? -18.023 0.806 8.188 1.00 92.88 91 HIS A N 1
ATOM 689 C CA . HIS A 1 91 ? -18.261 1.998 7.363 1.00 92.88 91 HIS A CA 1
ATOM 690 C C . HIS A 1 91 ? -17.065 2.348 6.457 1.00 92.88 91 HIS A C 1
ATOM 692 O O . HIS A 1 91 ? -17.253 2.916 5.384 1.00 92.88 91 HIS A O 1
ATOM 698 N N . CYS A 1 92 ? -15.854 1.924 6.829 1.00 95.62 9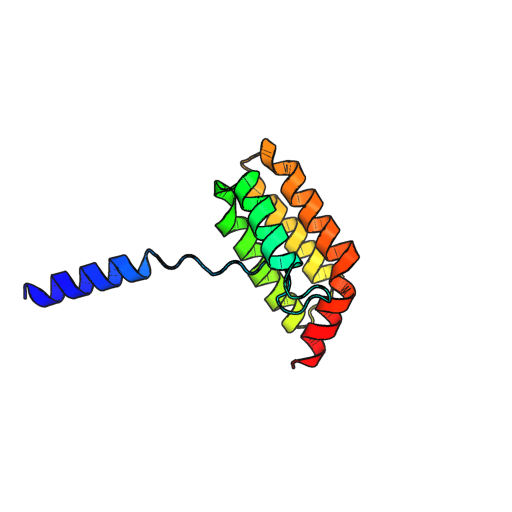2 CYS A N 1
ATOM 699 C CA . CYS A 1 92 ? -14.631 2.056 6.039 1.00 95.62 92 CYS A CA 1
ATOM 700 C C . CYS A 1 92 ? -14.435 0.920 5.027 1.00 95.62 92 CYS A C 1
ATOM 702 O O . CYS A 1 92 ? -13.401 0.848 4.369 1.00 95.62 92 CYS A O 1
ATOM 704 N N . GLY A 1 93 ? -15.410 0.023 4.854 1.00 91.81 93 GLY A N 1
ATOM 705 C CA . GLY A 1 93 ? -15.264 -1.129 3.966 1.00 91.81 93 GLY A CA 1
ATOM 706 C C . GLY A 1 93 ? -14.926 -0.763 2.517 1.00 91.81 93 GLY A C 1
ATOM 707 O O . GLY A 1 93 ? -14.081 -1.419 1.913 1.00 91.81 93 GLY A O 1
ATOM 708 N N . LYS A 1 94 ? -15.510 0.326 1.995 1.00 92.81 94 LYS A N 1
ATOM 709 C CA . LYS A 1 94 ? -15.233 0.824 0.636 1.00 92.81 94 LYS A CA 1
ATOM 710 C C . LYS A 1 94 ? -13.794 1.315 0.459 1.00 92.81 94 LYS A C 1
ATOM 712 O O . LYS A 1 94 ? -13.271 1.239 -0.647 1.00 92.81 94 LYS A O 1
ATOM 717 N N . LEU A 1 95 ? -13.152 1.803 1.525 1.00 92.81 95 LEU A N 1
ATOM 718 C CA . LEU A 1 95 ? -11.774 2.297 1.474 1.00 92.81 95 LEU A CA 1
ATOM 719 C C . LEU A 1 95 ? -10.811 1.184 1.050 1.00 92.81 95 LEU A C 1
ATOM 721 O O . LEU A 1 95 ? -10.045 1.367 0.108 1.00 92.81 95 LEU A O 1
ATOM 725 N N . ARG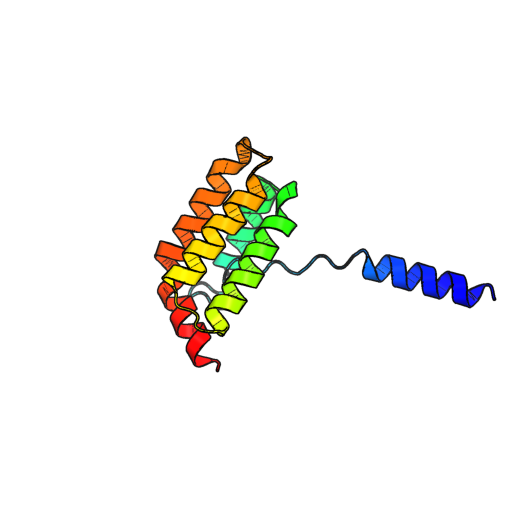 A 1 96 ? -10.904 0.011 1.690 1.00 92.94 96 ARG A N 1
ATOM 726 C CA . ARG A 1 96 ? -10.145 -1.190 1.299 1.00 92.94 96 ARG A CA 1
ATOM 727 C C . ARG A 1 96 ? -10.332 -1.496 -0.186 1.00 92.94 96 ARG A C 1
ATOM 729 O O . ARG A 1 96 ? -9.358 -1.791 -0.869 1.00 92.94 96 ARG A O 1
ATOM 736 N N . ASP A 1 97 ? -11.573 -1.478 -0.664 1.00 94.19 97 ASP A N 1
ATOM 737 C CA . ASP A 1 97 ? -11.891 -1.933 -2.019 1.00 94.19 97 ASP A CA 1
ATOM 738 C C . ASP A 1 97 ? -11.301 -0.977 -3.067 1.00 94.19 97 ASP A C 1
ATOM 740 O O . ASP A 1 97 ? -10.704 -1.423 -4.047 1.00 94.19 97 ASP A O 1
ATOM 744 N N . VAL A 1 98 ? -11.389 0.336 -2.815 1.00 93.75 98 VAL A N 1
ATOM 745 C CA . VAL A 1 98 ? -10.768 1.379 -3.647 1.00 93.75 98 VAL A CA 1
ATOM 746 C C . VAL A 1 98 ? -9.248 1.235 -3.667 1.00 93.75 98 VAL A C 1
ATOM 748 O O . VAL A 1 98 ? -8.659 1.213 -4.745 1.00 93.75 98 VAL A O 1
ATOM 751 N N . LEU A 1 99 ? -8.615 1.086 -2.500 1.00 94.44 99 LEU A N 1
ATOM 752 C CA . LEU A 1 99 ? -7.161 0.932 -2.399 1.00 94.44 99 LEU A CA 1
ATOM 753 C C . LEU A 1 99 ? -6.673 -0.334 -3.118 1.00 94.44 99 LEU A C 1
ATOM 755 O O . LEU A 1 99 ? -5.736 -0.278 -3.909 1.00 94.44 99 LEU A O 1
ATOM 759 N N . CYS A 1 100 ? -7.335 -1.470 -2.886 1.00 97.31 100 CYS A N 1
ATOM 760 C CA . CYS A 1 100 ? -6.998 -2.742 -3.526 1.00 97.31 100 CYS A CA 1
ATOM 761 C C . CYS A 1 100 ? -7.147 -2.675 -5.054 1.00 97.31 100 CYS A C 1
ATOM 763 O O . CYS A 1 100 ? -6.308 -3.192 -5.791 1.00 97.31 100 CYS A O 1
ATOM 765 N N . LYS A 1 101 ? -8.200 -2.012 -5.548 1.00 96.56 101 LYS A N 1
ATOM 766 C CA . LYS A 1 101 ? -8.390 -1.794 -6.985 1.00 96.56 101 LYS A CA 1
ATOM 767 C C . LYS A 1 101 ? -7.300 -0.890 -7.565 1.00 96.56 101 LYS A C 1
ATOM 769 O O . LYS A 1 101 ? -6.774 -1.199 -8.628 1.00 96.56 101 LYS A O 1
ATOM 774 N N . ALA A 1 102 ? -6.926 0.177 -6.861 1.00 94.19 102 ALA A N 1
ATOM 775 C CA . ALA A 1 102 ? -5.921 1.126 -7.332 1.00 94.19 102 ALA A CA 1
ATOM 776 C C . ALA A 1 102 ? -4.557 0.463 -7.589 1.00 94.19 102 ALA A C 1
ATOM 778 O O . ALA A 1 102 ? -3.988 0.659 -8.662 1.00 94.19 102 ALA A O 1
ATOM 779 N N . VAL A 1 103 ? -4.057 -0.364 -6.661 1.00 95.25 103 VAL A N 1
ATOM 780 C CA . VAL A 1 103 ? -2.761 -1.049 -6.851 1.00 95.25 103 VAL A CA 1
ATOM 781 C C . VAL A 1 103 ? -2.806 -2.076 -7.984 1.00 95.25 103 VAL A C 1
ATOM 783 O O . VAL A 1 103 ? -1.838 -2.218 -8.722 1.00 95.25 103 VAL A O 1
ATOM 786 N N . ARG A 1 104 ? -3.950 -2.735 -8.199 1.00 96.75 104 ARG A N 1
ATOM 787 C CA . ARG A 1 104 ? -4.108 -3.716 -9.283 1.00 96.75 104 ARG A CA 1
ATOM 788 C C . ARG A 1 104 ? -4.187 -3.062 -10.659 1.00 96.75 104 ARG A C 1
ATOM 790 O O . ARG A 1 104 ? -3.582 -3.558 -11.605 1.00 96.75 104 ARG A O 1
ATOM 797 N N . ASP A 1 105 ? -4.905 -1.949 -10.764 1.00 93.88 105 ASP A N 1
ATOM 798 C CA . ASP A 1 105 ? -5.139 -1.277 -12.043 1.00 93.88 105 ASP A CA 1
ATOM 799 C C . ASP A 1 105 ? -3.970 -0.376 -12.458 1.00 93.88 105 ASP A C 1
ATOM 801 O O . ASP A 1 105 ? -3.723 -0.186 -13.650 1.00 93.88 105 ASP A O 1
ATOM 805 N N . HIS A 1 106 ? -3.246 0.187 -11.486 1.00 90.44 106 HIS A N 1
ATOM 806 C CA . HIS A 1 106 ? -2.227 1.211 -11.734 1.00 90.44 106 HIS A CA 1
ATOM 807 C C . HIS A 1 106 ? -0.826 0.838 -11.223 1.00 90.44 106 HIS A C 1
ATOM 809 O O . HIS A 1 106 ? 0.141 1.525 -11.550 1.00 90.44 106 HIS A O 1
ATOM 815 N N . GLY A 1 107 ? -0.675 -0.255 -10.469 1.00 91.88 107 GLY A N 1
ATOM 816 C CA . GLY A 1 107 ? 0.593 -0.626 -9.832 1.00 91.88 107 GLY A CA 1
ATOM 817 C C . GLY A 1 107 ? 1.654 -1.193 -10.773 1.00 91.88 107 GLY A C 1
ATOM 818 O O . GLY A 1 107 ? 2.824 -1.211 -10.409 1.00 91.88 107 GLY A O 1
ATOM 819 N N . ALA A 1 108 ? 1.304 -1.601 -11.999 1.00 93.50 108 ALA A N 1
ATOM 820 C CA . ALA A 1 108 ? 2.245 -2.277 -12.902 1.00 93.50 108 ALA A CA 1
ATOM 821 C C . ALA A 1 108 ? 3.486 -1.426 -13.229 1.00 93.50 108 ALA A C 1
ATOM 823 O O . ALA A 1 108 ? 4.614 -1.923 -13.204 1.00 93.50 108 ALA A O 1
ATOM 824 N N . ALA A 1 109 ? 3.293 -0.130 -13.496 1.00 90.62 109 ALA A N 1
ATOM 825 C CA . ALA A 1 109 ? 4.397 0.788 -13.764 1.00 90.62 109 ALA A CA 1
ATOM 826 C C . ALA A 1 109 ? 5.261 1.023 -12.514 1.00 90.62 109 ALA A C 1
ATOM 828 O O . ALA A 1 109 ? 6.487 1.022 -12.615 1.00 90.62 109 ALA A O 1
ATOM 829 N N . ALA A 1 110 ? 4.631 1.170 -11.344 1.00 90.94 110 ALA A N 1
ATOM 830 C CA . ALA A 1 110 ? 5.326 1.344 -10.071 1.00 90.94 110 ALA A CA 1
ATOM 831 C C . ALA A 1 110 ? 6.154 0.100 -9.707 1.00 90.94 110 ALA A C 1
ATOM 833 O O . ALA A 1 110 ? 7.342 0.221 -9.421 1.00 90.94 110 ALA A O 1
ATOM 834 N N . TYR A 1 111 ? 5.577 -1.098 -9.842 1.00 94.25 111 TYR A N 1
ATOM 835 C CA . TYR A 1 111 ? 6.265 -2.370 -9.615 1.00 94.25 111 TYR A CA 1
ATOM 836 C C . TYR A 1 111 ? 7.501 -2.520 -10.508 1.00 94.25 111 TYR A C 1
ATOM 838 O O . TYR A 1 111 ? 8.588 -2.855 -10.034 1.00 94.25 111 TYR A O 1
ATOM 846 N N . ALA A 1 112 ? 7.350 -2.236 -11.805 1.00 93.12 112 ALA A N 1
ATOM 847 C CA . ALA A 1 112 ? 8.456 -2.301 -12.754 1.00 93.12 112 ALA A CA 1
ATOM 848 C C . ALA A 1 112 ? 9.545 -1.256 -12.456 1.00 93.12 112 ALA A C 1
ATOM 850 O O . ALA A 1 112 ? 10.725 -1.524 -12.676 1.00 93.12 112 ALA A O 1
ATOM 851 N N . ALA A 1 113 ? 9.166 -0.068 -11.975 1.00 90.25 113 ALA A N 1
ATOM 852 C CA . ALA A 1 113 ? 10.107 0.989 -11.619 1.00 90.25 113 ALA A CA 1
ATOM 853 C C . ALA A 1 113 ? 10.908 0.653 -10.350 1.00 90.25 113 ALA A C 1
ATOM 855 O O . ALA A 1 113 ? 12.118 0.878 -10.339 1.00 90.25 113 ALA A O 1
ATOM 856 N N . SER A 1 114 ? 10.273 0.071 -9.327 1.00 89.06 114 SER A N 1
ATOM 857 C CA . SER A 1 114 ? 10.941 -0.380 -8.095 1.00 89.06 114 SER A CA 1
ATOM 858 C C . SER A 1 114 ? 12.061 -1.386 -8.371 1.00 89.06 114 SER A C 1
ATOM 860 O O . SER A 1 114 ? 13.146 -1.271 -7.812 1.00 89.06 114 SER A O 1
ATOM 862 N N . GLY A 1 115 ? 11.863 -2.304 -9.321 1.00 83.00 115 GLY A N 1
ATOM 863 C CA . GLY A 1 115 ? 12.874 -3.303 -9.688 1.00 83.00 115 GLY A CA 1
ATOM 864 C C . GLY A 1 115 ? 14.100 -2.754 -10.420 1.00 83.00 115 GLY A C 1
ATOM 865 O O . GLY A 1 115 ? 15.107 -3.443 -10.513 1.00 83.00 115 GLY A O 1
ATOM 866 N N . ARG A 1 116 ? 14.041 -1.520 -10.938 1.00 74.81 116 ARG A N 1
ATOM 867 C CA . ARG A 1 116 ? 15.183 -0.847 -11.589 1.00 74.81 116 ARG A CA 1
ATOM 868 C C . ARG A 1 116 ? 16.068 -0.081 -10.606 1.00 74.81 116 ARG A C 1
ATOM 870 O O . ARG A 1 116 ? 17.059 0.505 -11.029 1.00 74.81 116 ARG A O 1
ATOM 877 N N . ARG A 1 117 ? 15.674 -0.017 -9.331 1.00 62.16 117 ARG A N 1
ATOM 878 C CA . ARG A 1 117 ? 16.423 0.660 -8.262 1.00 62.16 117 ARG A CA 1
ATOM 879 C C . ARG A 1 117 ? 17.404 -0.269 -7.534 1.00 62.16 117 ARG A C 1
ATOM 881 O O . ARG A 1 117 ? 18.152 0.225 -6.695 1.00 62.16 117 ARG A O 1
ATOM 888 N N . GLY A 1 118 ? 17.360 -1.572 -7.829 1.00 48.81 118 GLY A N 1
ATOM 889 C CA . GLY A 1 118 ? 18.230 -2.608 -7.261 1.00 48.81 118 GLY A CA 1
ATOM 890 C C . GLY A 1 118 ? 19.504 -2.849 -8.056 1.00 48.81 118 GLY A C 1
ATOM 891 O O . GLY A 1 118 ? 19.497 -2.594 -9.282 1.00 48.81 118 GLY A O 1
#

Organism: Bursaphelenchus xylophilus (NCBI:txid6326)